Protein AF-A0A8T4DCD7-F1 (afdb_monomer)

pLDDT: mean 91.02, std 5.94, range [53.06, 97.31]

Solvent-accessible surface area (backbone atoms only — not comparable to full-atom values): 6357 Å² total; per-residue (Å²): 131,69,85,87,66,87,78,84,65,92,45,73,67,53,45,53,48,38,52,75,69,60,75,43,97,75,83,91,78,63,79,55,55,33,74,76,39,61,93,78,40,83,77,75,85,66,60,76,93,72,56,82,86,78,88,85,86,85,86,79,66,95,79,50,94,55,57,70,64,51,48,50,51,60,52,48,63,69,34,71,69,44,44,51,54,41,47,74,62,72,47,88,132

Foldseek 3Di:
DPVQCPDDDPDPVSQVVCQQVVVHPDDDDDPLVCVPCVPRDDDDDDDPVPDDDDDDDDDDDPPDPCVPVSVVVVVVCPDVVVVVVCVVSPHDD

Structure (mmCIF, N/CA/C/O backbone):
data_AF-A0A8T4DCD7-F1
#
_entry.id   AF-A0A8T4DCD7-F1
#
loop_
_atom_site.group_PDB
_atom_site.id
_atom_site.type_symbol
_atom_site.label_atom_id
_atom_site.label_alt_id
_atom_site.label_comp_id
_atom_site.label_asym_id
_atom_site.label_entity_id
_atom_site.label_seq_id
_atom_site.pdbx_PDB_ins_code
_atom_site.Cartn_x
_atom_site.Cartn_y
_atom_site.Cartn_z
_atom_site.occupancy
_atom_site.B_iso_or_equiv
_atom_site.auth_seq_id
_atom_site.auth_comp_id
_atom_site.auth_asym_id
_atom_site.auth_atom_id
_atom_site.pdbx_PDB_model_num
ATOM 1 N N . MET A 1 1 ? 3.894 4.700 27.518 1.00 53.06 1 MET A N 1
ATOM 2 C CA . MET A 1 1 ? 3.551 3.321 27.098 1.00 53.06 1 MET A CA 1
ATOM 3 C C . MET A 1 1 ? 2.265 3.386 26.276 1.00 53.06 1 MET A C 1
ATOM 5 O O . MET A 1 1 ? 1.331 4.042 26.722 1.00 53.06 1 MET A O 1
ATOM 9 N N . ARG A 1 2 ? 2.211 2.810 25.068 1.00 77.00 2 ARG A N 1
ATOM 10 C CA . ARG A 1 2 ? 1.022 2.872 24.191 1.00 77.00 2 ARG A CA 1
ATOM 11 C C . ARG A 1 2 ? 0.054 1.736 24.541 1.00 77.00 2 ARG A C 1
ATOM 13 O O . ARG A 1 2 ? 0.035 0.720 23.864 1.00 77.00 2 ARG A O 1
ATOM 20 N N . ARG A 1 3 ? -0.709 1.904 25.627 1.00 89.44 3 ARG A N 1
ATOM 21 C CA . ARG A 1 3 ? -1.541 0.855 26.261 1.00 89.44 3 ARG A CA 1
ATOM 22 C C . ARG A 1 3 ? -2.523 0.148 25.313 1.00 89.44 3 ARG A C 1
ATOM 24 O O . ARG A 1 3 ? -2.831 -1.012 25.545 1.00 89.44 3 ARG A O 1
ATOM 31 N N . ASN A 1 4 ? -2.970 0.830 24.261 1.00 94.31 4 ASN A N 1
ATOM 32 C CA . ASN A 1 4 ? -3.970 0.309 23.324 1.00 94.31 4 ASN A CA 1
ATOM 33 C C . ASN A 1 4 ? -3.355 -0.338 22.071 1.00 94.31 4 ASN A C 1
ATOM 35 O O . ASN A 1 4 ? -4.092 -0.783 21.202 1.00 94.31 4 ASN A O 1
ATOM 39 N N . ILE A 1 5 ? -2.023 -0.375 21.950 1.00 94.25 5 ILE A N 1
ATOM 40 C CA . ILE A 1 5 ? -1.353 -1.104 20.869 1.00 94.25 5 ILE A CA 1
ATOM 41 C C . ILE A 1 5 ? -0.970 -2.476 21.407 1.00 94.25 5 ILE A C 1
ATOM 43 O O . ILE A 1 5 ? -0.009 -2.603 22.165 1.00 94.25 5 ILE A O 1
ATOM 47 N N . THR A 1 6 ? -1.748 -3.484 21.029 1.00 94.31 6 THR A N 1
ATOM 48 C CA . THR A 1 6 ? -1.596 -4.869 21.494 1.00 94.31 6 THR A CA 1
ATOM 49 C C . THR A 1 6 ? -0.821 -5.744 20.512 1.00 94.31 6 THR A C 1
ATOM 51 O O . THR A 1 6 ? -0.239 -6.743 20.924 1.00 94.31 6 THR A O 1
ATOM 54 N N . VAL A 1 7 ? -0.770 -5.355 19.233 1.00 93.75 7 VAL A N 1
ATOM 55 C CA . VAL A 1 7 ? -0.122 -6.111 18.155 1.00 93.75 7 VAL A CA 1
ATOM 56 C C . VAL A 1 7 ? 0.724 -5.178 17.288 1.00 93.75 7 VAL A C 1
ATOM 58 O O . VAL A 1 7 ? 0.293 -4.085 16.922 1.00 93.75 7 VAL A O 1
ATOM 61 N N . PHE A 1 8 ? 1.924 -5.639 16.933 1.00 93.44 8 PHE A N 1
ATOM 62 C CA . PHE A 1 8 ? 2.771 -5.045 15.899 1.00 93.44 8 PHE A CA 1
ATOM 63 C C . PHE A 1 8 ? 2.879 -6.039 14.742 1.00 93.44 8 PHE A C 1
ATOM 65 O O . PHE A 1 8 ? 3.601 -7.028 14.843 1.00 93.44 8 PHE A O 1
ATOM 72 N N . ALA A 1 9 ? 2.132 -5.794 13.665 1.00 93.00 9 ALA A N 1
ATOM 73 C CA . ALA A 1 9 ? 2.178 -6.641 12.478 1.00 93.00 9 ALA A CA 1
ATOM 74 C C . ALA A 1 9 ? 3.508 -6.455 11.726 1.00 93.00 9 ALA A C 1
ATOM 76 O O . ALA A 1 9 ? 3.997 -5.336 11.573 1.00 93.00 9 ALA A O 1
ATOM 77 N N . ASP A 1 10 ? 4.062 -7.553 11.227 1.00 92.25 10 ASP A N 1
ATOM 78 C CA . ASP A 1 10 ? 5.290 -7.615 10.422 1.00 92.25 10 ASP A CA 1
ATOM 79 C C . ASP A 1 10 ? 5.030 -7.448 8.913 1.00 92.25 10 ASP A C 1
ATOM 81 O O . ASP A 1 10 ? 5.960 -7.252 8.132 1.00 92.25 10 ASP A O 1
ATOM 85 N N . GLY A 1 11 ? 3.762 -7.469 8.497 1.00 90.25 11 GLY A N 1
ATOM 86 C CA . GLY A 1 11 ? 3.357 -7.262 7.115 1.00 90.25 11 GLY A CA 1
ATOM 87 C C . GLY A 1 11 ? 1.847 -7.124 6.939 1.00 90.25 11 GLY A C 1
ATOM 88 O O . GLY A 1 11 ? 1.053 -7.320 7.861 1.00 90.25 11 GLY A O 1
ATOM 89 N N . CYS A 1 12 ? 1.440 -6.802 5.712 1.00 87.81 12 CYS A N 1
ATOM 90 C CA . CYS A 1 12 ? 0.041 -6.600 5.335 1.00 87.81 12 CYS A CA 1
ATOM 91 C C . CYS A 1 12 ? -0.830 -7.849 5.553 1.00 87.81 12 CYS A C 1
ATOM 93 O O . CYS A 1 12 ? -1.963 -7.722 6.010 1.00 87.81 12 CYS A O 1
ATOM 95 N N . ILE A 1 13 ? -0.302 -9.050 5.296 1.00 89.62 13 ILE A N 1
ATOM 96 C CA . ILE A 1 13 ? -1.033 -10.312 5.503 1.00 89.62 13 ILE A CA 1
ATOM 97 C C . ILE A 1 13 ? -1.330 -10.540 6.990 1.00 89.62 13 ILE A C 1
ATOM 99 O O . ILE A 1 13 ? -2.457 -10.881 7.348 1.00 89.62 13 ILE A O 1
ATOM 103 N N . HIS A 1 14 ? -0.342 -10.316 7.861 1.00 92.56 14 HIS A N 1
ATOM 104 C CA . HIS A 1 14 ? -0.515 -10.439 9.308 1.00 92.56 14 HIS A CA 1
ATOM 105 C C . HIS A 1 14 ? -1.566 -9.444 9.812 1.00 92.56 14 HIS A C 1
ATOM 107 O O . HIS A 1 14 ? -2.503 -9.848 10.494 1.00 92.56 14 HIS A O 1
ATOM 113 N N . LEU A 1 15 ? -1.486 -8.179 9.383 1.00 91.81 15 LEU A N 1
ATOM 114 C CA . LEU A 1 15 ? -2.471 -7.154 9.737 1.00 91.81 15 LEU A CA 1
ATOM 115 C C . LEU A 1 15 ? -3.905 -7.586 9.377 1.00 91.81 15 LEU A C 1
ATOM 117 O O . LEU A 1 15 ? -4.794 -7.550 10.225 1.00 91.81 15 LEU A O 1
ATOM 121 N N . ILE A 1 16 ? -4.119 -8.042 8.137 1.00 89.44 16 ILE A N 1
ATOM 122 C CA . ILE A 1 16 ? -5.430 -8.495 7.647 1.00 89.44 16 ILE A CA 1
ATOM 123 C C . ILE A 1 16 ? -5.937 -9.695 8.453 1.00 89.44 16 ILE A C 1
ATOM 125 O O . ILE A 1 16 ? -7.109 -9.736 8.832 1.00 89.44 16 ILE A O 1
ATOM 129 N N . ARG A 1 17 ? -5.068 -10.674 8.733 1.00 91.12 17 ARG A N 1
ATOM 130 C CA . ARG A 1 17 ? -5.413 -11.853 9.536 1.00 91.12 17 ARG A CA 1
ATOM 131 C C . ARG A 1 17 ? -5.909 -11.442 10.922 1.00 91.12 17 ARG A C 1
ATOM 133 O O . ARG A 1 17 ? -6.964 -11.910 11.336 1.00 91.12 17 ARG A O 1
ATOM 140 N N . THR A 1 18 ? -5.183 -10.566 11.611 1.00 92.69 18 THR A N 1
ATOM 141 C CA . THR A 1 18 ? -5.509 -10.118 12.974 1.00 92.69 18 THR A CA 1
ATOM 142 C C . THR A 1 18 ? -6.857 -9.392 13.031 1.00 92.69 18 THR A C 1
ATOM 144 O O . THR A 1 18 ? -7.637 -9.636 13.952 1.00 92.69 18 THR A O 1
ATOM 147 N N . ILE A 1 19 ? -7.196 -8.586 12.016 1.00 90.50 19 ILE A N 1
ATOM 148 C CA . ILE A 1 19 ? -8.532 -7.971 11.895 1.00 90.50 19 ILE A CA 1
ATOM 149 C C . ILE A 1 19 ? -9.609 -9.043 11.677 1.00 90.50 19 ILE A C 1
ATOM 151 O O . ILE A 1 19 ? -10.601 -9.086 12.400 1.00 90.50 19 ILE A O 1
ATOM 155 N N . ASN A 1 20 ? -9.415 -9.934 10.699 1.00 88.81 20 ASN A N 1
ATOM 156 C CA . ASN A 1 20 ? -10.415 -10.942 10.330 1.00 88.81 20 ASN A CA 1
ATOM 157 C C . ASN A 1 20 ? -10.688 -11.950 11.457 1.00 88.81 20 ASN A C 1
ATOM 159 O O . ASN A 1 20 ? -11.820 -12.404 11.618 1.00 88.81 20 ASN A O 1
ATOM 163 N N . LEU A 1 21 ? -9.666 -12.287 12.247 1.00 91.81 21 LEU A N 1
ATOM 164 C CA . LEU A 1 21 ? -9.791 -13.147 13.425 1.00 91.81 21 LEU A CA 1
ATOM 165 C C . LEU A 1 21 ? -10.301 -12.406 14.667 1.00 91.81 21 LEU A C 1
ATOM 167 O O . LEU A 1 21 ? -10.487 -13.040 15.703 1.00 91.81 21 LEU A O 1
ATOM 171 N N . LYS A 1 22 ? -10.557 -11.093 14.568 1.00 91.88 22 LYS A N 1
ATOM 172 C CA . LYS A 1 22 ? -11.013 -10.234 15.671 1.00 91.88 22 LYS A CA 1
ATOM 173 C C . LYS A 1 22 ? -10.058 -10.243 16.871 1.00 91.88 22 LYS A C 1
ATOM 175 O O . LYS A 1 22 ? -10.485 -10.141 18.016 1.00 91.88 22 LYS A O 1
ATOM 180 N N . GLU A 1 23 ? -8.758 -10.367 16.607 1.00 94.44 23 GLU A N 1
ATOM 181 C CA . GLU A 1 23 ? -7.702 -10.256 17.624 1.00 94.44 23 GLU A CA 1
ATOM 182 C C . GLU A 1 23 ? -7.508 -8.790 18.073 1.00 94.44 23 GLU A C 1
ATOM 184 O O . GLU A 1 23 ? -6.960 -8.530 19.144 1.00 94.44 23 GLU A O 1
ATOM 189 N N . VAL A 1 24 ? -7.967 -7.829 17.260 1.00 94.00 24 VAL A N 1
ATOM 190 C CA . VAL A 1 24 ? -7.989 -6.387 17.548 1.00 94.00 24 VAL A CA 1
ATOM 191 C C . VAL A 1 24 ? -9.314 -5.773 17.097 1.00 94.00 24 VAL A C 1
ATOM 193 O O . VAL A 1 24 ? -9.925 -6.251 16.142 1.00 94.00 24 VAL A O 1
ATOM 196 N N . ASP A 1 25 ? -9.720 -4.675 17.736 1.00 92.81 25 ASP A N 1
ATOM 197 C CA . ASP A 1 25 ? -10.900 -3.900 17.322 1.00 92.81 25 ASP A CA 1
ATOM 198 C C . ASP A 1 25 ? -10.616 -3.010 16.104 1.00 92.81 25 ASP A C 1
ATOM 200 O O . ASP A 1 25 ? -11.487 -2.766 15.271 1.00 92.81 25 ASP A O 1
ATOM 204 N N . VAL A 1 26 ? -9.387 -2.491 16.017 1.00 93.38 26 VAL A N 1
ATOM 205 C CA . VAL A 1 26 ? -8.954 -1.537 14.992 1.00 93.38 26 VAL A CA 1
ATOM 206 C C . VAL A 1 26 ? -7.527 -1.858 14.575 1.00 93.38 26 VAL A C 1
ATOM 208 O O . VAL A 1 26 ? -6.677 -2.179 15.406 1.00 93.38 26 VAL A O 1
ATOM 211 N N . ALA A 1 27 ? -7.247 -1.701 13.285 1.00 93.12 27 ALA A N 1
ATOM 212 C CA . ALA A 1 27 ? -5.903 -1.749 12.741 1.00 93.12 27 ALA A CA 1
ATOM 213 C C . ALA A 1 27 ? -5.625 -0.505 11.893 1.00 93.12 27 ALA A C 1
ATOM 215 O O . ALA A 1 27 ? -6.503 -0.004 11.193 1.00 93.12 27 ALA A O 1
ATOM 216 N N . PHE A 1 28 ? -4.385 -0.023 11.939 1.00 92.94 28 PHE A N 1
ATOM 217 C CA . PHE A 1 28 ? -3.932 1.086 11.105 1.00 92.94 28 PHE A CA 1
ATOM 218 C C . PHE A 1 28 ? -3.334 0.551 9.807 1.00 92.94 28 PHE A C 1
ATOM 220 O O . PHE A 1 28 ? -2.426 -0.279 9.834 1.00 92.94 28 PHE A O 1
ATOM 227 N N . GLY A 1 29 ? -3.819 1.051 8.674 1.00 90.94 29 GLY A N 1
ATOM 228 C CA . GLY A 1 29 ? -3.362 0.641 7.354 1.00 90.94 29 GLY A CA 1
ATOM 229 C C . GLY A 1 29 ? -3.675 1.679 6.280 1.00 90.94 29 GLY A C 1
ATOM 230 O O . GLY A 1 29 ? -4.154 2.771 6.572 1.00 90.94 29 GLY A O 1
ATOM 231 N N . TRP A 1 30 ? -3.383 1.329 5.031 1.00 90.06 30 TRP A N 1
ATOM 232 C CA . TRP A 1 30 ? -3.666 2.162 3.866 1.00 90.06 30 TRP A CA 1
ATOM 233 C C . TRP A 1 30 ? -5.112 1.996 3.390 1.00 90.06 30 TRP A C 1
ATOM 235 O O . TRP A 1 30 ? -5.700 0.923 3.530 1.00 90.06 30 TRP A O 1
ATOM 245 N N . ASN A 1 31 ? -5.652 3.039 2.759 1.00 84.69 31 ASN A N 1
ATOM 246 C CA . ASN A 1 31 ? -6.993 3.062 2.164 1.00 84.69 31 ASN A CA 1
ATOM 247 C C . ASN A 1 31 ? -7.281 1.852 1.249 1.00 84.69 31 ASN A C 1
ATOM 249 O O . ASN A 1 31 ? -8.400 1.343 1.232 1.00 84.69 31 ASN A O 1
ATOM 253 N N . VAL A 1 32 ? -6.264 1.323 0.559 1.00 84.56 32 VAL A N 1
ATOM 254 C CA . VAL A 1 32 ? -6.386 0.141 -0.313 1.00 84.56 32 VAL A CA 1
ATOM 255 C C . VAL A 1 32 ? -6.864 -1.129 0.412 1.00 84.56 32 VAL A C 1
ATOM 257 O O . VAL A 1 32 ? -7.448 -2.004 -0.225 1.00 84.56 32 VAL A O 1
ATOM 260 N N . PHE A 1 33 ? -6.686 -1.251 1.736 1.00 83.88 33 PHE A N 1
ATOM 261 C CA . PHE A 1 33 ? -7.151 -2.432 2.480 1.00 83.88 33 PHE A CA 1
ATOM 262 C C . PHE A 1 33 ? -8.671 -2.617 2.416 1.00 83.88 33 PHE A C 1
ATOM 264 O O . PHE A 1 33 ? -9.135 -3.758 2.380 1.00 83.88 33 PHE A O 1
ATOM 271 N N . ALA A 1 34 ? -9.437 -1.525 2.310 1.00 79.88 34 ALA A N 1
ATOM 272 C CA . ALA A 1 34 ? -10.889 -1.591 2.131 1.00 79.88 34 ALA A CA 1
ATOM 273 C C . ALA A 1 34 ? -11.290 -2.276 0.814 1.00 79.88 34 ALA A C 1
ATOM 275 O O . ALA A 1 34 ? -12.365 -2.860 0.722 1.00 79.88 34 ALA A O 1
ATOM 276 N N . LEU A 1 35 ? -10.426 -2.222 -0.204 1.00 81.94 35 LEU A N 1
ATOM 277 C CA . LEU A 1 35 ? -10.693 -2.803 -1.520 1.00 81.94 35 LEU A CA 1
ATOM 278 C C . LEU A 1 35 ? -10.347 -4.296 -1.580 1.00 81.94 35 LEU A C 1
ATOM 280 O O . LEU A 1 35 ? -10.889 -5.006 -2.421 1.00 81.94 35 LEU A O 1
ATOM 284 N N . MET A 1 36 ? -9.469 -4.787 -0.697 1.00 79.06 36 MET A N 1
ATOM 285 C CA . MET A 1 36 ? -9.025 -6.187 -0.718 1.00 79.06 36 MET A CA 1
ATOM 286 C C . MET A 1 36 ? -10.002 -7.140 -0.022 1.00 79.06 36 MET A C 1
ATOM 288 O O . MET A 1 36 ? -10.224 -8.245 -0.511 1.00 79.06 36 MET A O 1
ATOM 292 N N . HIS A 1 37 ? -10.610 -6.721 1.092 1.00 79.56 37 HIS A N 1
ATOM 293 C CA . HIS A 1 37 ? -11.580 -7.536 1.835 1.00 79.56 37 HIS A CA 1
ATOM 294 C C . HIS A 1 37 ? -12.828 -6.728 2.232 1.00 79.56 37 HIS A C 1
ATOM 296 O O . HIS A 1 37 ? -13.132 -6.610 3.420 1.00 79.56 37 HIS A O 1
ATOM 302 N N . PRO A 1 38 ? -13.592 -6.187 1.264 1.00 81.69 38 PRO A N 1
ATOM 303 C CA . PRO A 1 38 ? -14.712 -5.281 1.544 1.00 81.69 38 PRO A CA 1
ATOM 304 C C . PRO A 1 38 ? -15.840 -5.922 2.368 1.00 81.69 38 PRO A C 1
ATOM 306 O O . PRO A 1 38 ? -16.618 -5.219 3.003 1.00 81.69 38 PRO A O 1
ATOM 309 N N . ALA A 1 39 ? -15.938 -7.256 2.376 1.00 84.62 39 ALA A N 1
ATOM 310 C CA . ALA A 1 39 ? -16.936 -7.980 3.163 1.00 84.62 39 ALA A CA 1
ATOM 311 C C . ALA A 1 39 ? -16.613 -8.032 4.667 1.00 84.62 39 ALA A C 1
ATOM 313 O O . ALA A 1 39 ? -17.514 -8.255 5.472 1.00 84.62 39 ALA A O 1
ATOM 314 N N . THR A 1 40 ? -15.342 -7.873 5.050 1.00 82.81 40 THR A N 1
ATOM 315 C CA . THR A 1 40 ? -14.887 -8.064 6.438 1.00 82.81 40 THR A CA 1
ATOM 316 C C . THR A 1 40 ? -14.134 -6.868 7.006 1.00 82.81 40 THR A C 1
ATOM 318 O O . THR A 1 40 ? -13.978 -6.779 8.221 1.00 82.81 40 THR A O 1
ATOM 321 N N . ILE A 1 41 ? -13.696 -5.933 6.159 1.00 86.69 41 ILE A N 1
ATOM 322 C CA . ILE A 1 41 ? -12.948 -4.742 6.555 1.00 86.69 41 ILE A CA 1
ATOM 323 C C . ILE A 1 41 ? -13.730 -3.497 6.151 1.00 86.69 41 ILE A C 1
ATOM 325 O O . ILE A 1 41 ? -13.956 -3.236 4.971 1.00 86.69 41 ILE A O 1
ATOM 329 N N . GLN A 1 42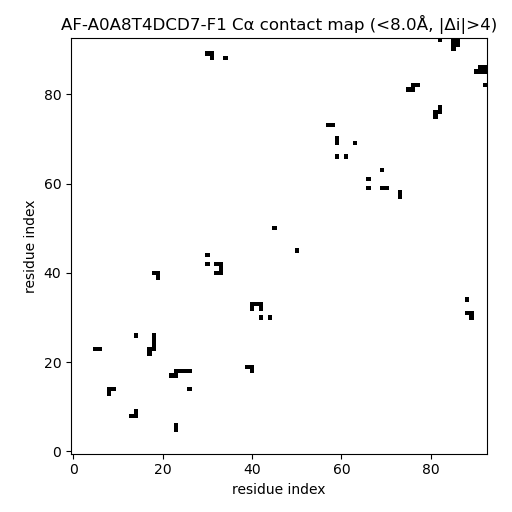 ? -14.075 -2.686 7.148 1.00 88.50 42 GLN A N 1
ATOM 330 C CA . GLN A 1 42 ? -14.578 -1.333 6.950 1.00 88.50 42 GLN A CA 1
ATOM 331 C C . GLN A 1 42 ? -13.428 -0.340 7.135 1.00 88.50 42 GLN A C 1
ATOM 333 O O . GLN A 1 42 ? -12.805 -0.298 8.195 1.00 88.50 42 GLN A O 1
ATOM 338 N N . ALA A 1 43 ? -13.165 0.486 6.122 1.00 89.12 43 ALA A N 1
ATOM 339 C CA . ALA A 1 43 ? -12.232 1.596 6.269 1.00 89.12 43 ALA A CA 1
ATOM 340 C C . ALA A 1 43 ? -12.910 2.790 6.950 1.00 89.12 43 ALA A C 1
ATOM 342 O O . ALA A 1 43 ? -14.017 3.189 6.586 1.00 89.12 43 ALA A O 1
ATOM 343 N N . VAL A 1 44 ? -12.206 3.374 7.916 1.00 92.00 44 VAL A N 1
ATOM 344 C CA . VAL A 1 44 ? -12.556 4.647 8.545 1.00 92.00 44 VAL A CA 1
ATOM 345 C C . VAL A 1 44 ? -11.395 5.600 8.292 1.00 92.00 44 VAL A C 1
ATOM 347 O O . VAL A 1 44 ? -10.285 5.373 8.771 1.00 92.00 44 VAL A O 1
ATOM 350 N N . GLU A 1 45 ? -11.644 6.638 7.497 1.00 91.62 45 GLU A N 1
ATOM 351 C CA . GLU A 1 45 ? -10.652 7.674 7.206 1.00 91.62 45 GLU A CA 1
ATOM 352 C C . GLU A 1 45 ? -10.313 8.458 8.479 1.00 91.62 45 GLU A C 1
ATOM 354 O O . GLU A 1 45 ? -11.195 8.870 9.237 1.00 91.62 45 GLU A O 1
ATOM 359 N N . LEU A 1 46 ? -9.018 8.682 8.705 1.00 94.25 46 LEU A N 1
ATOM 360 C CA . LEU A 1 46 ? -8.563 9.562 9.777 1.00 94.25 46 LEU A CA 1
ATOM 361 C C . LEU A 1 46 ? -8.879 11.027 9.433 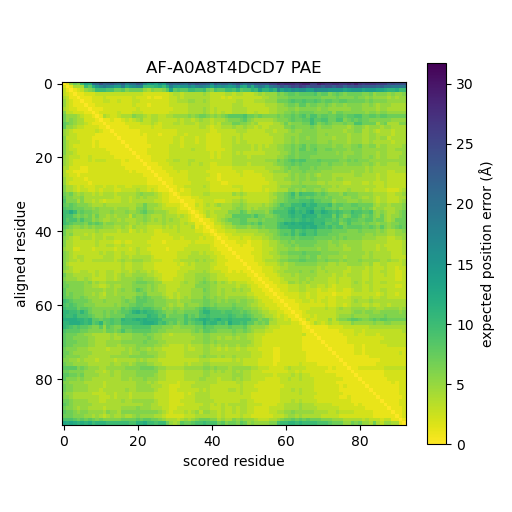1.00 94.25 46 LEU A C 1
ATOM 363 O O . LEU A 1 46 ? -8.885 11.383 8.250 1.00 94.25 46 LEU A O 1
ATOM 367 N N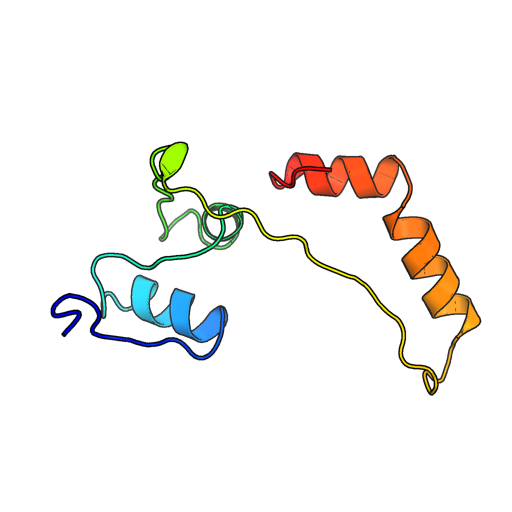 . PRO A 1 47 ? -9.055 11.903 10.441 1.00 96.19 47 PRO A N 1
ATOM 368 C CA . PRO A 1 47 ? -9.053 13.348 10.233 1.00 96.19 47 PRO A CA 1
ATOM 369 C C . PRO A 1 47 ? -7.833 13.789 9.421 1.00 96.19 47 PRO A C 1
ATOM 371 O O . PRO A 1 47 ? -6.738 13.251 9.605 1.00 96.19 47 PRO A O 1
ATOM 374 N N . ARG A 1 48 ? -8.012 14.759 8.517 1.00 92.94 48 ARG A N 1
ATOM 375 C CA . ARG A 1 48 ? -7.007 15.139 7.508 1.00 92.94 48 ARG A CA 1
ATOM 376 C C . ARG A 1 48 ? -5.654 15.504 8.124 1.00 92.94 48 ARG A C 1
ATOM 378 O O . ARG A 1 48 ? -4.616 15.187 7.557 1.00 92.94 48 ARG A O 1
ATOM 385 N N . GLU A 1 49 ? -5.667 16.139 9.287 1.00 96.94 49 GLU A N 1
ATOM 386 C CA . GLU A 1 49 ? -4.498 16.541 10.067 1.00 96.94 49 GLU A CA 1
ATOM 387 C C . GLU A 1 49 ? -3.724 15.367 10.694 1.00 96.94 49 GLU A C 1
ATOM 389 O O . GLU A 1 49 ? -2.561 15.527 11.059 1.00 96.94 49 GLU A O 1
ATOM 394 N N . LEU A 1 50 ? -4.346 14.188 10.797 1.00 96.06 50 LEU A N 1
ATOM 395 C CA . LEU A 1 50 ? -3.736 12.953 11.299 1.00 96.06 50 LEU A CA 1
ATOM 396 C C . LEU A 1 50 ? -3.346 11.980 10.179 1.00 96.06 50 LEU A C 1
ATOM 398 O O . LEU A 1 50 ? -2.685 10.973 10.443 1.00 96.06 50 LEU A O 1
ATOM 402 N N . GLN A 1 51 ? -3.756 12.247 8.937 1.00 94.12 51 GLN A N 1
ATOM 403 C CA . GLN A 1 51 ? -3.452 11.378 7.807 1.00 94.12 51 GLN A CA 1
ATOM 404 C C . GLN A 1 51 ? -1.959 11.408 7.480 1.00 94.12 51 GLN A C 1
ATOM 406 O O . GLN A 1 51 ? -1.351 12.461 7.286 1.00 94.12 51 GLN A O 1
ATOM 411 N N . ILE A 1 52 ? -1.374 10.219 7.350 1.00 92.88 52 ILE A N 1
ATOM 412 C CA . ILE A 1 52 ? -0.000 10.056 6.886 1.00 92.88 52 ILE A CA 1
ATOM 413 C C . ILE A 1 52 ? -0.027 9.740 5.396 1.00 92.88 52 ILE A C 1
ATOM 415 O O . ILE A 1 52 ? -0.676 8.789 4.972 1.00 92.88 52 ILE A O 1
ATOM 419 N N . ARG A 1 53 ? 0.727 1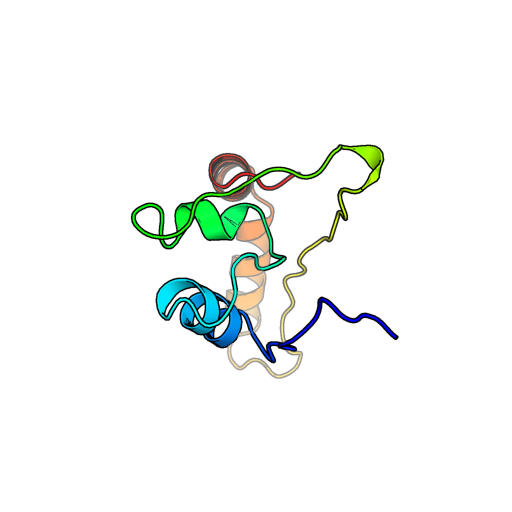0.509 4.608 1.00 90.69 53 ARG A N 1
ATOM 420 C CA . ARG A 1 53 ? 0.927 10.256 3.177 1.00 90.69 53 ARG A CA 1
ATOM 421 C C . ARG A 1 53 ? 2.287 9.611 2.945 1.00 90.69 53 ARG A C 1
ATOM 423 O O . ARG A 1 53 ? 3.301 10.057 3.492 1.00 90.69 53 ARG A O 1
ATOM 430 N N . ARG A 1 54 ? 2.313 8.550 2.142 1.00 91.06 54 ARG A N 1
ATOM 431 C CA . ARG A 1 54 ? 3.534 7.841 1.745 1.00 91.06 54 ARG A CA 1
ATOM 432 C C . ARG A 1 54 ? 3.482 7.531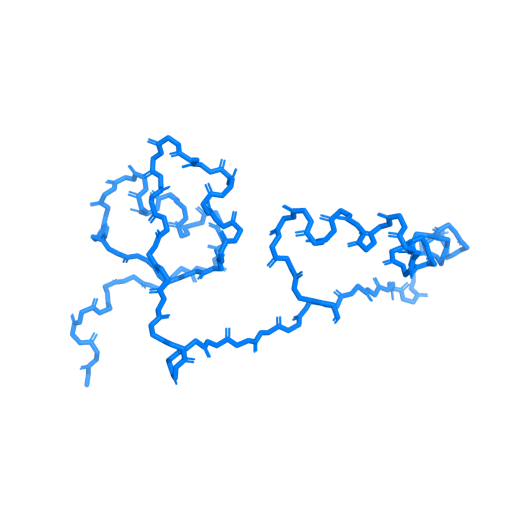 0.260 1.00 91.06 54 ARG A C 1
ATOM 434 O O . ARG A 1 54 ? 2.441 7.142 -0.256 1.00 91.06 54 ARG A O 1
ATOM 441 N N . SER A 1 55 ? 4.620 7.692 -0.401 1.00 91.19 55 SER A N 1
ATOM 442 C CA . SER A 1 55 ? 4.814 7.223 -1.765 1.00 91.19 55 SER A CA 1
ATOM 443 C C . SER A 1 55 ? 5.170 5.738 -1.772 1.00 91.19 55 SER A C 1
ATOM 445 O O . SER A 1 55 ? 5.691 5.195 -0.797 1.00 91.19 55 SER A O 1
ATOM 447 N N . THR A 1 56 ? 4.901 5.087 -2.899 1.00 89.62 56 THR A N 1
ATOM 448 C CA . THR A 1 56 ? 5.454 3.772 -3.229 1.00 89.62 56 THR A CA 1
ATOM 449 C C . THR A 1 56 ? 6.380 3.938 -4.419 1.00 89.62 56 THR A C 1
ATOM 451 O O . THR A 1 56 ? 6.067 4.675 -5.352 1.00 89.62 56 THR A O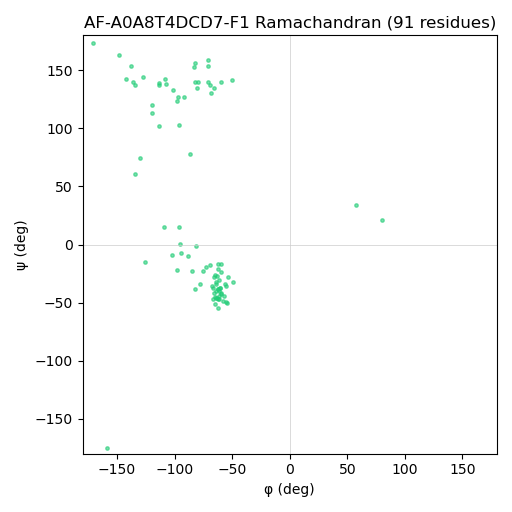 1
ATOM 454 N N . ALA A 1 57 ? 7.534 3.282 -4.365 1.00 91.44 57 ALA A N 1
ATOM 455 C CA . ALA A 1 57 ? 8.524 3.315 -5.428 1.00 91.44 57 ALA A CA 1
ATOM 456 C C . ALA A 1 57 ? 8.562 1.967 -6.147 1.00 91.44 57 ALA A C 1
ATOM 458 O O . ALA A 1 57 ? 8.459 0.915 -5.517 1.00 91.44 57 ALA A O 1
ATOM 459 N N . ALA A 1 58 ? 8.747 2.018 -7.462 1.00 93.19 58 ALA A N 1
ATOM 460 C CA . ALA A 1 58 ? 9.116 0.871 -8.272 1.00 93.19 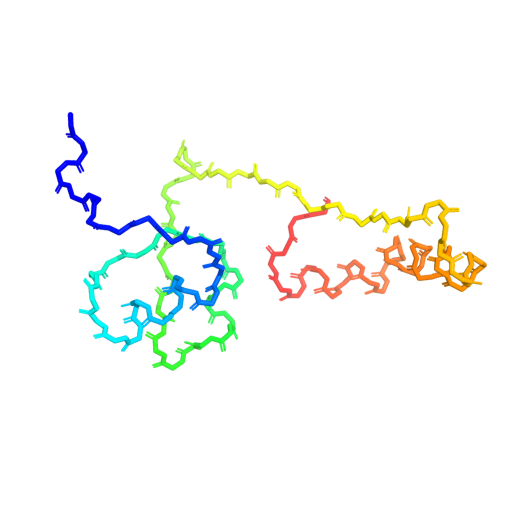58 ALA A CA 1
ATOM 461 C C . ALA A 1 58 ? 10.576 1.039 -8.699 1.00 93.19 58 ALA A C 1
ATOM 463 O O . ALA A 1 58 ? 11.007 2.141 -9.042 1.00 93.19 58 ALA A O 1
ATOM 464 N N . GLY A 1 59 ? 11.336 -0.048 -8.656 1.00 92.88 59 GLY A N 1
ATOM 465 C CA . GLY A 1 59 ? 12.741 -0.063 -9.029 1.00 92.88 59 GLY A CA 1
ATOM 466 C C . GLY A 1 59 ? 13.127 -1.412 -9.610 1.00 92.88 59 GLY A C 1
ATOM 467 O O . GLY A 1 59 ? 12.419 -2.403 -9.438 1.00 92.88 59 GLY A O 1
ATOM 468 N N . MET A 1 60 ? 14.258 -1.428 -10.301 1.00 94.62 60 MET A N 1
ATOM 469 C CA . MET A 1 60 ? 14.827 -2.616 -10.919 1.00 94.62 60 MET A CA 1
ATOM 470 C C . MET A 1 60 ? 16.136 -2.971 -10.214 1.00 94.62 60 MET A C 1
ATOM 472 O O . MET A 1 60 ? 16.939 -2.092 -9.898 1.00 94.62 60 MET A O 1
ATOM 476 N N . PHE A 1 61 ? 16.362 -4.262 -9.977 1.00 93.88 61 PHE A N 1
ATOM 477 C CA . PHE A 1 61 ? 17.663 -4.737 -9.518 1.00 93.88 61 PHE A CA 1
ATOM 478 C C . PHE A 1 61 ? 18.695 -4.605 -10.636 1.00 93.88 61 PHE A C 1
ATOM 480 O O . PHE A 1 61 ? 18.438 -4.998 -11.770 1.00 93.88 61 PHE A O 1
ATOM 487 N N . THR A 1 62 ? 19.897 -4.137 -10.305 1.00 91.62 62 THR A N 1
ATOM 488 C CA . THR A 1 62 ? 21.003 -3.993 -11.270 1.00 91.62 62 THR A CA 1
ATOM 489 C C . THR A 1 62 ? 21.465 -5.320 -11.877 1.00 91.62 62 THR A C 1
ATOM 491 O O . THR A 1 62 ? 22.144 -5.323 -12.896 1.00 91.62 62 THR A O 1
ATOM 494 N N . PHE A 1 63 ? 21.096 -6.440 -11.257 1.00 92.44 63 PHE A N 1
ATOM 495 C CA . PHE A 1 63 ? 21.419 -7.803 -11.675 1.00 92.44 63 PHE A CA 1
ATOM 496 C C . PHE A 1 63 ? 20.201 -8.570 -12.218 1.00 92.44 63 PHE A C 1
ATOM 498 O O . PHE A 1 63 ? 20.238 -9.797 -12.297 1.00 92.44 63 PHE A O 1
ATOM 505 N N . ALA A 1 64 ? 19.097 -7.886 -12.540 1.00 92.62 64 ALA A N 1
ATOM 506 C CA . ALA A 1 64 ? 17.944 -8.555 -13.134 1.00 92.62 64 ALA A CA 1
ATOM 507 C C . ALA A 1 64 ? 18.341 -9.229 -14.460 1.00 92.62 64 ALA A C 1
ATOM 509 O O . ALA A 1 64 ? 19.095 -8.669 -15.251 1.00 92.62 64 ALA A O 1
ATOM 510 N N . ALA A 1 65 ? 17.825 -10.436 -14.703 1.00 93.06 65 ALA A N 1
ATOM 511 C CA . ALA A 1 65 ? 18.171 -11.222 -15.891 1.00 93.06 65 ALA A CA 1
ATOM 512 C C . ALA A 1 65 ? 17.703 -10.569 -17.207 1.00 93.06 65 ALA A C 1
ATOM 514 O O . ALA A 1 65 ? 18.301 -10.792 -18.256 1.00 93.06 65 ALA A O 1
ATOM 515 N N . SER A 1 66 ? 16.654 -9.753 -17.123 1.00 93.88 66 SER A N 1
ATOM 516 C CA . SER A 1 66 ? 15.932 -9.148 -18.244 1.00 93.88 66 SER A CA 1
ATOM 517 C C . SER A 1 66 ? 15.783 -7.647 -17.995 1.00 93.88 66 SER A C 1
ATOM 519 O O . SER A 1 66 ? 14.734 -7.173 -17.557 1.00 93.88 66 SER A O 1
ATOM 521 N N . LEU A 1 67 ? 16.888 -6.907 -18.156 1.00 94.31 67 LEU A N 1
ATOM 522 C CA . LEU A 1 67 ? 16.939 -5.468 -17.862 1.00 94.31 67 LEU A CA 1
ATOM 523 C C . LEU A 1 67 ? 16.051 -4.657 -18.813 1.00 94.31 67 LEU A C 1
ATOM 525 O O . LEU A 1 67 ? 15.340 -3.768 -18.356 1.00 94.31 67 LEU A O 1
ATOM 529 N N . ALA A 1 68 ? 16.054 -4.984 -20.108 1.00 94.88 68 ALA A N 1
ATOM 530 C CA . ALA A 1 68 ? 15.275 -4.257 -21.109 1.00 94.88 68 ALA A CA 1
ATOM 531 C C . ALA A 1 68 ? 13.767 -4.367 -20.832 1.00 94.88 68 ALA A C 1
ATOM 533 O O . ALA A 1 68 ? 13.054 -3.370 -20.787 1.00 94.88 68 ALA A O 1
ATOM 534 N N . GLU A 1 69 ? 13.290 -5.572 -20.540 1.00 95.19 69 GLU A N 1
ATOM 535 C CA . GLU A 1 69 ? 11.888 -5.844 -20.235 1.00 95.19 69 GLU A CA 1
ATOM 536 C C . GLU A 1 69 ? 11.463 -5.193 -18.911 1.00 95.19 69 GLU A C 1
ATOM 538 O O . GLU A 1 69 ? 10.358 -4.665 -18.781 1.00 95.19 69 GLU A O 1
ATOM 543 N N . ALA A 1 70 ? 12.346 -5.182 -17.911 1.00 95.31 70 ALA A N 1
ATOM 544 C CA . ALA A 1 70 ? 12.080 -4.487 -16.659 1.00 95.31 70 ALA A CA 1
ATOM 545 C C . ALA A 1 70 ? 12.023 -2.956 -16.846 1.00 95.31 70 ALA A C 1
ATOM 547 O O . ALA A 1 70 ? 11.180 -2.297 -16.228 1.00 95.31 70 ALA A O 1
ATOM 548 N N . GLU A 1 71 ? 12.847 -2.382 -17.727 1.00 95.19 71 GLU A N 1
ATOM 549 C CA . GLU A 1 71 ? 12.752 -0.971 -18.118 1.00 95.19 71 GLU A CA 1
ATOM 550 C C . GLU A 1 71 ? 11.433 -0.654 -18.833 1.00 95.19 71 GLU A C 1
ATOM 552 O O . GLU A 1 71 ? 10.816 0.372 -18.530 1.00 95.19 71 GLU A O 1
ATOM 557 N N . GLU A 1 72 ? 10.957 -1.540 -19.712 1.00 96.25 72 GLU A N 1
ATOM 558 C CA . GLU A 1 72 ? 9.652 -1.406 -20.369 1.00 96.25 72 GLU A CA 1
ATOM 559 C C . GLU A 1 72 ? 8.505 -1.377 -19.351 1.00 96.25 72 GLU A C 1
ATOM 561 O O . GLU A 1 72 ? 7.628 -0.513 -19.431 1.00 96.25 72 GLU A O 1
ATOM 566 N N . VAL A 1 73 ? 8.539 -2.239 -18.328 1.00 96.00 73 VAL A N 1
ATOM 567 C CA . VAL A 1 73 ? 7.548 -2.214 -17.238 1.00 96.00 73 VAL A CA 1
ATOM 568 C C . VAL A 1 73 ? 7.612 -0.890 -16.473 1.00 96.00 73 VAL A C 1
ATOM 570 O O . VAL A 1 73 ? 6.583 -0.252 -16.251 1.00 96.00 73 VAL A O 1
ATOM 573 N N . LEU A 1 74 ? 8.806 -0.421 -16.096 1.00 95.31 74 LEU A N 1
ATOM 574 C CA . LEU A 1 74 ? 8.957 0.867 -15.407 1.00 95.31 74 LEU A CA 1
ATOM 575 C C . LE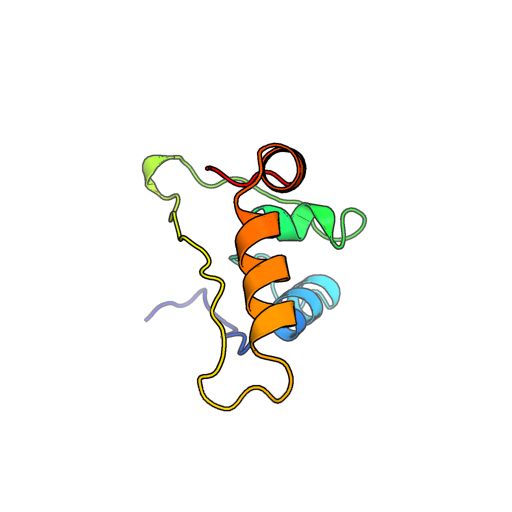U A 1 74 ? 8.524 2.054 -16.283 1.00 95.31 74 LEU A C 1
ATOM 577 O O . LEU A 1 74 ? 8.039 3.067 -15.771 1.00 95.31 74 LEU A O 1
ATOM 581 N N . ALA A 1 75 ? 8.693 1.972 -17.604 1.00 96.44 75 ALA A N 1
ATOM 582 C CA . ALA A 1 75 ? 8.143 2.937 -18.549 1.00 96.44 75 ALA A CA 1
ATOM 583 C C . ALA A 1 75 ? 6.611 2.890 -18.573 1.00 96.44 75 ALA A C 1
ATOM 585 O O . ALA A 1 75 ? 5.980 3.939 -18.429 1.00 96.44 75 ALA A O 1
ATOM 586 N N . PHE A 1 76 ? 6.017 1.697 -18.642 1.00 97.31 76 PHE A N 1
ATOM 587 C CA . PHE A 1 76 ? 4.569 1.514 -18.617 1.00 97.31 76 PHE A CA 1
ATOM 588 C C . PHE A 1 76 ? 3.926 2.109 -17.359 1.00 97.31 76 PHE A C 1
ATOM 590 O O . PHE A 1 76 ? 2.949 2.848 -17.471 1.00 97.31 76 PHE A O 1
ATOM 597 N N . LEU A 1 77 ? 4.504 1.890 -16.172 1.00 95.69 77 LEU A N 1
ATOM 598 C CA . LEU A 1 77 ? 3.974 2.422 -14.905 1.00 95.69 77 LEU A CA 1
ATOM 599 C C . LEU A 1 77 ? 3.882 3.962 -14.864 1.00 95.69 77 LEU A C 1
ATOM 601 O O . LEU A 1 77 ? 3.176 4.516 -14.021 1.00 95.69 77 LEU A O 1
ATOM 605 N N . ARG A 1 78 ? 4.575 4.667 -15.770 1.00 93.12 78 ARG A N 1
ATOM 606 C CA . ARG A 1 78 ? 4.565 6.135 -15.885 1.00 93.12 78 ARG A CA 1
ATOM 607 C C . ARG A 1 78 ? 3.555 6.669 -16.905 1.00 93.12 78 ARG A C 1
ATOM 609 O O . ARG A 1 78 ? 3.381 7.885 -16.981 1.00 93.12 78 ARG A O 1
ATOM 616 N N . THR A 1 79 ? 2.907 5.795 -17.671 1.00 97.19 79 THR A N 1
ATOM 617 C CA . THR A 1 79 ? 1.905 6.171 -18.677 1.00 97.19 79 THR A CA 1
ATOM 618 C C . THR A 1 79 ? 0.614 6.673 -18.032 1.00 97.19 79 THR A C 1
ATOM 620 O O . THR A 1 79 ? 0.306 6.363 -16.878 1.00 97.19 79 THR A O 1
ATOM 623 N N . ASP A 1 80 ? -0.181 7.427 -18.791 1.00 97.19 80 ASP A N 1
ATOM 624 C CA . ASP A 1 80 ? -1.496 7.877 -18.325 1.00 97.19 80 ASP A CA 1
ATOM 625 C C . ASP A 1 80 ? -2.479 6.718 -18.124 1.00 97.19 80 ASP A C 1
ATOM 627 O O . ASP A 1 80 ? -3.332 6.787 -17.237 1.00 97.19 80 ASP A O 1
ATOM 631 N N . GLU A 1 81 ? -2.309 5.628 -18.876 1.00 97.12 81 GLU A N 1
ATOM 632 C CA . GLU A 1 81 ? -3.061 4.385 -18.703 1.00 97.12 81 GLU A CA 1
ATOM 633 C C . GLU A 1 81 ? -2.801 3.767 -17.323 1.00 97.12 81 GLU A C 1
ATOM 635 O O . GLU A 1 81 ? -3.735 3.576 -16.540 1.00 97.12 81 GLU A O 1
ATOM 640 N N . ALA A 1 82 ? -1.534 3.536 -16.963 1.00 95.94 82 ALA A N 1
ATOM 641 C CA . ALA A 1 82 ? -1.183 3.009 -15.645 1.00 95.94 82 ALA A CA 1
ATOM 642 C C . ALA A 1 82 ? -1.615 3.963 -14.515 1.00 95.94 82 ALA A C 1
ATOM 644 O O . ALA A 1 82 ? -2.169 3.545 -13.496 1.00 95.94 82 ALA A O 1
ATOM 645 N N . ARG A 1 83 ? -1.449 5.274 -14.716 1.00 94.75 83 ARG A N 1
ATOM 646 C CA . ARG A 1 83 ? -1.924 6.322 -13.797 1.00 94.75 83 ARG A CA 1
ATOM 647 C C . ARG A 1 83 ? -3.437 6.304 -13.593 1.00 94.75 83 ARG A C 1
ATOM 649 O O . ARG A 1 83 ? -3.901 6.533 -12.477 1.00 94.75 83 ARG A O 1
ATOM 656 N N . ALA A 1 84 ? -4.225 6.013 -14.624 1.00 96.00 84 ALA A N 1
ATOM 657 C CA . ALA A 1 84 ? -5.669 5.860 -14.476 1.00 96.00 84 ALA A CA 1
ATOM 658 C C . ALA A 1 84 ? -6.018 4.691 -13.541 1.00 96.00 84 ALA A C 1
ATOM 660 O O . ALA A 1 84 ? -6.915 4.821 -12.705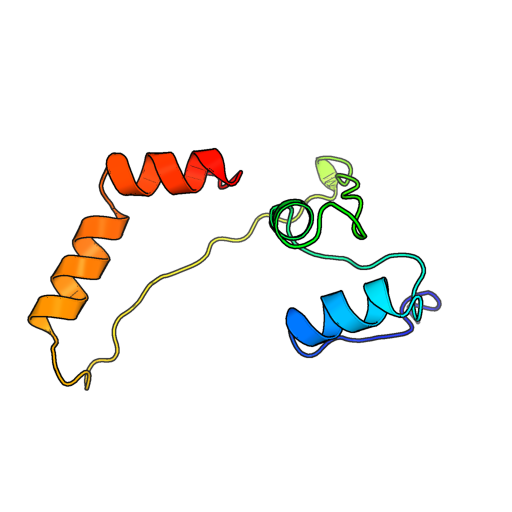 1.00 96.00 84 ALA A O 1
ATOM 661 N N . VAL A 1 85 ? -5.263 3.589 -13.611 1.00 94.31 85 VAL A N 1
ATOM 662 C CA . VAL A 1 85 ? -5.410 2.456 -12.686 1.00 94.31 85 VAL A CA 1
ATOM 663 C C . VAL A 1 85 ? -5.073 2.871 -11.253 1.00 94.31 85 VAL A C 1
ATOM 665 O O . VAL A 1 85 ? -5.864 2.608 -10.350 1.00 94.31 85 VAL A O 1
ATOM 668 N N . TYR A 1 86 ? -3.966 3.585 -11.033 1.00 93.00 86 TYR A N 1
ATOM 669 C CA . TYR A 1 86 ? -3.616 4.108 -9.707 1.00 93.00 86 TYR A CA 1
ATOM 670 C C . TYR A 1 86 ? -4.742 4.972 -9.114 1.00 93.00 86 TYR A C 1
ATOM 672 O O . TYR A 1 86 ? -5.202 4.705 -8.001 1.00 93.00 86 TYR A O 1
ATOM 680 N N . ARG A 1 87 ? -5.275 5.934 -9.879 1.00 92.69 87 ARG A N 1
ATOM 681 C CA . ARG A 1 87 ? -6.402 6.774 -9.429 1.00 92.69 87 ARG A CA 1
ATOM 682 C C . ARG A 1 87 ? -7.650 5.954 -9.103 1.00 92.69 87 ARG A C 1
ATOM 684 O O . ARG A 1 87 ? -8.293 6.216 -8.091 1.00 92.69 87 ARG A O 1
ATOM 691 N N . LYS A 1 88 ? -7.977 4.941 -9.919 1.00 91.56 88 LYS A N 1
ATOM 692 C CA . LYS A 1 88 ? -9.125 4.042 -9.689 1.00 91.56 88 LYS A CA 1
ATOM 693 C C . LYS A 1 88 ? -9.061 3.361 -8.317 1.00 91.56 88 LYS A C 1
ATOM 695 O O . LYS A 1 88 ? -10.102 3.143 -7.707 1.00 91.56 88 LYS A O 1
ATOM 700 N N . TYR A 1 89 ? -7.860 3.049 -7.833 1.00 89.31 89 TYR A N 1
ATOM 701 C CA . TYR A 1 89 ? -7.637 2.421 -6.527 1.00 89.31 89 TYR A CA 1
ATOM 702 C C . TYR A 1 89 ? -7.302 3.423 -5.407 1.00 89.31 89 TYR A C 1
ATOM 704 O O . TYR A 1 89 ? -6.854 3.014 -4.339 1.00 89.31 89 TYR A O 1
ATOM 712 N N . GLY A 1 90 ? -7.535 4.723 -5.624 1.00 88.75 90 GLY A N 1
ATOM 713 C CA . GLY A 1 90 ? -7.404 5.749 -4.586 1.00 88.75 90 GLY A CA 1
ATOM 714 C C . GLY A 1 90 ? -5.973 6.213 -4.315 1.00 88.75 90 GLY A C 1
ATOM 715 O O . GLY A 1 90 ? -5.707 6.740 -3.236 1.00 88.75 90 GLY A O 1
ATOM 716 N N . TRP A 1 91 ? -5.051 6.016 -5.260 1.00 90.44 91 TRP A N 1
ATOM 717 C CA . TRP A 1 91 ? -3.712 6.598 -5.181 1.00 90.44 91 TRP A CA 1
ATOM 718 C C . TRP A 1 91 ? -3.724 8.066 -5.616 1.00 90.44 91 TRP A C 1
ATOM 720 O O . TRP A 1 91 ? -4.357 8.430 -6.611 1.00 90.44 91 TRP A O 1
ATOM 730 N N . GLU A 1 92 ? -2.968 8.892 -4.895 1.00 86.81 92 GLU A N 1
ATOM 731 C CA . GLU A 1 92 ? -2.594 10.241 -5.327 1.00 86.81 92 GLU A CA 1
ATOM 732 C C . GLU A 1 92 ? -1.377 10.148 -6.271 1.00 86.81 92 GLU A C 1
ATOM 734 O O . GLU A 1 92 ? -0.480 9.334 -6.036 1.00 86.81 92 GLU A O 1
ATOM 739 N N . LEU A 1 93 ? -1.360 10.950 -7.343 1.00 83.44 93 LEU A N 1
ATOM 740 C CA . LEU A 1 93 ? -0.306 10.976 -8.371 1.00 83.44 93 LEU A CA 1
ATOM 741 C C . LEU A 1 93 ? 0.416 12.317 -8.420 1.00 83.44 93 LEU A C 1
ATOM 743 O O . LEU A 1 93 ? -0.281 13.343 -8.246 1.00 83.44 93 LEU A O 1
#

Secondary structure (DSSP, 8-state):
--TT-----SSHHHHHHHHHTTS-S-----TTHHHH-TTT----PPPGGGPPP--------TT-S-HHHHHHHHHHTTSHHHHHHHHHTT---

Sequence (93 aa):
MRRNITVFADGCIHLIRTINLKEVDVAFGWNVFALMHPATIQAVELPRELQIRRSTAAGMFTFAASLAEAEEVLAFLRTDEARAVYRKYGWEL

Radius of gyration: 17.28 Å; Cα contacts (8 Å, |Δi|>4): 44; chains: 1; bounding box: 38×30×48 Å

Mean predicted aligned error: 4.51 Å